Protein AF-A0AAJ3YI53-F1 (afdb_monomer_lite)

Foldseek 3Di:
DVVLLVVLCVLQVPQAQDPPDFFKWFWDFFDDDQATKIWIDGPDPVSVVSVLVVLVSSCVSSVHDDPCSVPDTDIDGDTGDPDDDDPVVVVVCVVVRVVVVVVCCVPDRMDTHGFDFSFDDPDPPDTHGDDGHD

Secondary structure (DSSP, 8-state):
-HHHHHHHHHHHTT----S-PSEEEEEEEEEESSEEEEEEEESSHHHHHHHHHHHHHHHHHHT---TTGGG--EEEEEEE-SS---HHHHHHHHHHHHHHHHHHHHH-SEEEE-S-EEEE-SSTT--EEEEE--

Sequence (134 aa):
MEECDRLFAAKLANLRLMPSLPLQMRIGAIALKRGVSLSLAPLDKAEERKIRSLRDALSRTLNCKRNNHDVYEFHVSVSYLINKPNDEELRLLQILRAGYLEKLMRVAPVMTLGAPEFCTFRDMSRYTPLLRLE

Radius of gyration: 17.3 Å; chains: 1; bounding box: 45×27×44 Å

pLDDT: mean 92.87, std 5.55, range [61.09, 97.44]

Structure (mmCIF, N/CA/C/O backbone):
data_AF-A0AAJ3YI53-F1
#
_entry.id   AF-A0AAJ3YI53-F1
#
loop_
_atom_site.group_PDB
_atom_site.id
_atom_site.type_symbol
_atom_site.label_atom_id
_atom_site.label_alt_id
_atom_site.label_comp_id
_atom_site.label_asym_id
_atom_site.label_entity_id
_atom_site.label_seq_id
_atom_site.pdbx_PDB_ins_code
_atom_site.Cartn_x
_atom_site.Cartn_y
_atom_site.Cartn_z
_atom_site.occupancy
_atom_site.B_iso_or_equiv
_atom_site.auth_seq_id
_atom_site.auth_comp_id
_atom_site.auth_asym_id
_atom_site.auth_atom_id
_atom_site.pdbx_PDB_model_num
ATOM 1 N N . MET A 1 1 ? -21.417 1.254 -6.636 1.00 80.00 1 MET A N 1
ATOM 2 C CA . MET A 1 1 ? -20.091 1.505 -6.028 1.00 80.00 1 MET A CA 1
ATOM 3 C C . MET A 1 1 ? -20.241 2.409 -4.815 1.00 80.00 1 MET A C 1
ATOM 5 O O . MET A 1 1 ? -19.967 1.938 -3.725 1.00 80.00 1 MET A O 1
ATOM 9 N N . GLU A 1 2 ? -20.843 3.594 -4.967 1.00 90.62 2 GLU A N 1
ATOM 10 C CA . GLU A 1 2 ? -21.108 4.526 -3.851 1.00 90.62 2 GLU A CA 1
ATOM 11 C C . GLU A 1 2 ? -21.835 3.908 -2.647 1.00 90.62 2 GLU A C 1
ATOM 13 O O . GLU A 1 2 ? -21.548 4.236 -1.502 1.00 90.62 2 GLU A O 1
ATOM 18 N N . GLU A 1 3 ? -22.783 2.998 -2.877 1.00 93.69 3 GLU A N 1
ATOM 19 C CA . GLU A 1 3 ? -23.495 2.327 -1.787 1.00 93.69 3 GLU A CA 1
ATOM 20 C C . GLU A 1 3 ? -22.594 1.386 -0.972 1.00 93.69 3 GLU A C 1
ATOM 22 O O . GLU A 1 3 ? -22.709 1.334 0.252 1.00 93.69 3 GLU A O 1
ATOM 27 N N . CYS A 1 4 ? -21.638 0.713 -1.621 1.00 93.44 4 CYS A N 1
ATOM 28 C CA . CYS A 1 4 ? -20.618 -0.072 -0.927 1.00 93.44 4 CYS A CA 1
ATOM 29 C C . CYS A 1 4 ? -19.688 0.836 -0.116 1.00 93.44 4 CYS A C 1
ATOM 31 O O . CYS A 1 4 ? -19.379 0.512 1.029 1.00 93.44 4 CYS A O 1
ATOM 33 N N . ASP A 1 5 ? -19.296 1.981 -0.682 1.00 94.44 5 ASP A N 1
ATOM 34 C CA . ASP A 1 5 ? -18.442 2.957 -0.001 1.00 94.44 5 ASP A CA 1
ATOM 35 C C . ASP A 1 5 ? -19.130 3.489 1.262 1.00 94.44 5 ASP A C 1
ATOM 37 O O . ASP A 1 5 ? -18.535 3.478 2.340 1.00 94.44 5 ASP A O 1
ATOM 41 N N . ARG A 1 6 ? -20.416 3.863 1.161 1.00 95.00 6 ARG A N 1
ATOM 42 C CA . ARG A 1 6 ? -21.236 4.286 2.309 1.00 95.00 6 ARG A CA 1
ATOM 43 C C . ARG A 1 6 ? -21.351 3.189 3.363 1.00 95.00 6 ARG A C 1
ATOM 45 O O . ARG A 1 6 ? -21.163 3.463 4.547 1.00 95.00 6 ARG A O 1
ATOM 52 N N . LEU A 1 7 ? -21.629 1.951 2.949 1.00 95.38 7 LEU A N 1
ATOM 53 C CA . LEU A 1 7 ? -21.739 0.815 3.864 1.00 95.38 7 LEU A CA 1
ATOM 54 C C . LEU A 1 7 ? -20.425 0.565 4.618 1.00 95.38 7 LEU A C 1
ATOM 56 O O . LEU A 1 7 ? -20.439 0.346 5.829 1.00 95.38 7 LEU A O 1
ATOM 60 N N . PHE A 1 8 ? -19.286 0.584 3.923 1.00 95.38 8 PHE A N 1
ATOM 61 C CA . PHE A 1 8 ? -17.982 0.345 4.543 1.00 95.38 8 PHE A CA 1
ATOM 62 C C . PHE A 1 8 ? -17.552 1.507 5.436 1.00 95.38 8 PHE A C 1
ATOM 64 O O . PHE A 1 8 ? -17.096 1.255 6.550 1.00 95.38 8 PHE A O 1
ATOM 71 N N . ALA A 1 9 ? -17.783 2.756 5.022 1.00 95.31 9 ALA A N 1
ATOM 72 C CA . ALA A 1 9 ? -17.557 3.921 5.873 1.00 95.31 9 ALA A CA 1
ATOM 73 C C . ALA A 1 9 ? -18.373 3.833 7.173 1.00 95.31 9 ALA A C 1
ATOM 75 O O . ALA A 1 9 ? -17.820 4.008 8.256 1.00 95.31 9 ALA A O 1
ATOM 76 N N . ALA A 1 10 ? -19.660 3.474 7.088 1.00 94.94 10 ALA A N 1
ATOM 77 C CA . ALA A 1 10 ? -20.520 3.314 8.261 1.00 94.94 10 ALA A CA 1
ATOM 78 C C . ALA A 1 10 ? -20.025 2.208 9.211 1.00 94.94 10 ALA A C 1
ATOM 80 O O . ALA A 1 10 ? -20.005 2.401 10.426 1.00 94.94 10 ALA A O 1
ATOM 81 N N . LYS A 1 11 ? -19.568 1.067 8.674 1.00 94.88 11 LYS A N 1
ATOM 82 C CA . LYS A 1 11 ? -18.973 -0.016 9.479 1.00 94.88 11 LYS A CA 1
ATOM 83 C C . LYS A 1 11 ? -17.679 0.412 10.176 1.00 94.88 11 LYS A C 1
ATOM 85 O O . LYS A 1 11 ? -17.418 -0.021 11.295 1.00 94.88 11 LYS A O 1
ATOM 90 N N . LEU A 1 12 ? -16.867 1.237 9.516 1.00 95.06 12 LEU A N 1
ATOM 91 C CA . LEU A 1 12 ? -15.572 1.689 10.026 1.00 95.06 12 LEU A CA 1
ATOM 92 C C . LEU A 1 12 ? -15.670 2.902 10.962 1.00 95.06 12 LEU A C 1
ATOM 94 O O . LEU A 1 12 ? -14.742 3.121 11.730 1.00 95.06 12 LEU A O 1
ATOM 98 N N . ALA A 1 13 ? -16.774 3.655 10.958 1.00 92.12 13 ALA A N 1
ATOM 99 C CA . ALA A 1 13 ? -16.929 4.887 11.744 1.00 92.12 13 ALA A CA 1
ATOM 100 C C . ALA A 1 13 ? -16.688 4.705 13.257 1.00 92.12 13 ALA A C 1
ATOM 102 O O . ALA A 1 13 ? -16.213 5.619 13.929 1.00 92.12 13 ALA A O 1
ATOM 103 N N . ASN A 1 14 ? -16.990 3.514 13.782 1.00 86.12 14 ASN A N 1
ATOM 104 C CA . ASN A 1 14 ? -16.798 3.161 15.192 1.00 86.12 14 ASN A CA 1
ATOM 105 C C . ASN A 1 14 ? -15.588 2.247 15.430 1.00 86.12 14 ASN A C 1
ATOM 107 O O . ASN A 1 14 ? -15.372 1.801 16.558 1.00 86.12 14 ASN A O 1
ATOM 111 N N . LEU A 1 15 ? -14.811 1.934 14.388 1.00 87.88 15 LEU A N 1
ATOM 112 C CA . LEU A 1 15 ? -13.594 1.155 14.544 1.00 87.88 15 LEU A CA 1
ATOM 113 C C . LEU A 1 15 ? -12.564 2.015 15.275 1.00 87.88 15 LEU A C 1
ATOM 115 O O . LEU A 1 15 ? -12.020 2.958 14.713 1.00 87.88 15 LEU A O 1
ATOM 119 N N . ARG A 1 16 ? -12.301 1.664 16.532 1.00 80.31 16 ARG A N 1
ATOM 120 C CA . ARG A 1 16 ? -11.189 2.210 17.306 1.00 80.31 16 ARG A CA 1
ATOM 121 C C . ARG A 1 16 ? -10.009 1.278 17.149 1.00 80.31 16 ARG A C 1
ATOM 123 O O . ARG A 1 16 ? -10.067 0.119 17.568 1.00 80.31 16 ARG A O 1
ATOM 130 N N . LEU A 1 17 ? -8.957 1.769 16.516 1.00 77.19 17 LEU A N 1
ATOM 131 C CA . LEU A 1 17 ? -7.690 1.062 16.489 1.00 77.19 17 LEU A CA 1
ATOM 132 C C . LEU A 1 17 ? -6.914 1.473 17.739 1.00 77.19 17 LEU A C 1
ATOM 134 O O . LEU A 1 17 ? -6.978 2.609 18.186 1.00 77.19 17 LEU A O 1
ATOM 138 N N . MET A 1 18 ? -6.205 0.543 18.374 1.00 61.41 18 MET A N 1
ATOM 139 C CA . MET A 1 18 ? -5.325 0.951 19.469 1.00 61.41 18 MET A CA 1
ATOM 140 C C . MET A 1 18 ? -4.179 1.802 18.898 1.00 61.41 18 MET A C 1
ATOM 142 O O . MET A 1 18 ? -3.609 1.405 17.872 1.00 61.41 18 MET A O 1
ATOM 146 N N . PRO A 1 19 ? -3.794 2.918 19.548 1.00 61.09 19 PRO A N 1
ATOM 147 C CA . PRO A 1 19 ? -2.764 3.808 19.038 1.00 61.09 19 PRO A CA 1
ATOM 148 C C . PRO A 1 19 ? -1.415 3.095 19.111 1.00 61.09 19 PRO A C 1
ATOM 150 O O . PRO A 1 19 ? -0.753 3.040 20.142 1.00 61.09 19 PRO A O 1
ATOM 153 N N . SER A 1 20 ? -1.024 2.491 17.997 1.00 72.06 20 SER A N 1
ATOM 154 C CA . SER A 1 20 ? 0.308 1.913 17.804 1.00 72.06 20 SER A CA 1
ATOM 155 C C . SER A 1 20 ? 0.992 2.480 16.562 1.00 72.06 20 SER A C 1
ATOM 157 O O . SER A 1 20 ? 1.952 1.904 16.051 1.00 72.06 20 SER A O 1
ATOM 159 N N . LEU A 1 21 ? 0.489 3.632 16.114 1.00 84.75 21 LEU A N 1
ATOM 160 C CA . LEU A 1 21 ? 1.015 4.427 15.021 1.00 84.75 21 LEU A CA 1
ATOM 161 C C . LEU A 1 21 ? 2.226 5.262 15.476 1.00 84.75 21 LEU A C 1
ATOM 163 O O . LEU A 1 21 ? 2.312 5.617 16.653 1.00 84.75 21 LEU A O 1
ATOM 167 N N . PRO A 1 22 ? 3.130 5.621 14.549 1.00 92.56 22 PRO A N 1
ATOM 168 C CA . PRO A 1 22 ? 3.121 5.239 13.135 1.00 92.56 22 PRO A CA 1
ATOM 169 C C . PRO A 1 22 ? 3.505 3.767 12.917 1.00 92.56 22 PRO A C 1
ATOM 171 O O . PRO A 1 22 ? 4.116 3.145 13.784 1.00 92.56 22 PRO A O 1
ATOM 174 N N . LEU A 1 23 ? 3.163 3.226 11.746 1.00 93.50 23 LEU A N 1
ATOM 175 C CA . LEU A 1 23 ? 3.642 1.915 11.306 1.00 93.50 23 LEU A CA 1
ATOM 176 C C . LEU A 1 23 ? 5.023 2.065 10.665 1.00 93.50 23 LEU A C 1
ATOM 178 O O . LEU A 1 23 ? 5.254 2.987 9.880 1.00 93.50 23 LEU A O 1
ATOM 182 N N . GLN A 1 24 ? 5.925 1.139 10.960 1.00 96.44 24 GLN A N 1
ATOM 183 C CA . GLN A 1 24 ? 7.274 1.111 10.404 1.00 96.44 24 GLN A CA 1
ATOM 184 C C . GLN A 1 24 ? 7.436 -0.098 9.484 1.00 96.44 24 GLN A C 1
ATOM 186 O O . GLN A 1 24 ? 7.332 -1.255 9.900 1.00 96.44 24 GLN A O 1
ATOM 191 N N . MET A 1 25 ? 7.719 0.177 8.213 1.00 97.25 25 MET A N 1
ATOM 192 C CA . MET A 1 25 ? 7.870 -0.835 7.170 1.00 97.25 25 MET A CA 1
ATOM 193 C C . MET A 1 25 ? 9.285 -0.790 6.609 1.00 97.25 25 MET A C 1
ATOM 195 O O . MET A 1 25 ? 9.751 0.258 6.175 1.00 97.25 25 MET A O 1
ATOM 199 N N . ARG A 1 26 ? 9.973 -1.926 6.546 1.00 97.25 26 ARG A N 1
ATOM 200 C CA . ARG A 1 26 ? 11.240 -2.041 5.828 1.00 97.25 26 ARG A CA 1
ATOM 201 C C . ARG A 1 26 ? 10.985 -2.204 4.332 1.00 97.25 26 ARG A C 1
ATOM 203 O O . ARG A 1 26 ? 10.152 -3.017 3.921 1.00 97.25 26 ARG A O 1
ATOM 210 N N . ILE A 1 27 ? 11.750 -1.480 3.522 1.00 95.44 27 ILE A N 1
ATOM 211 C CA . ILE A 1 27 ? 11.779 -1.677 2.073 1.00 95.44 27 ILE A CA 1
ATOM 212 C C . ILE A 1 27 ? 12.538 -2.973 1.756 1.00 95.44 27 ILE A C 1
ATOM 214 O O . ILE A 1 27 ? 13.613 -3.248 2.297 1.00 95.44 27 ILE A O 1
ATOM 218 N N . GLY A 1 28 ? 11.927 -3.810 0.919 1.00 93.25 28 GLY A N 1
ATOM 219 C CA . GLY A 1 28 ? 12.487 -5.064 0.425 1.00 93.25 28 GLY A CA 1
ATOM 220 C C . GLY A 1 28 ? 13.005 -4.932 -1.007 1.00 93.25 28 GLY A C 1
ATOM 221 O O . GLY A 1 28 ? 13.756 -4.022 -1.323 1.00 93.25 28 GLY A O 1
ATOM 222 N N . ALA A 1 29 ? 12.611 -5.852 -1.881 1.00 93.62 29 ALA A N 1
ATOM 223 C CA . ALA A 1 29 ? 12.981 -5.849 -3.290 1.00 93.62 29 ALA A CA 1
ATOM 224 C C . ALA A 1 29 ? 12.096 -4.922 -4.140 1.00 93.62 29 ALA A C 1
ATOM 226 O O . ALA A 1 29 ? 10.931 -4.672 -3.828 1.00 93.62 29 ALA A O 1
ATOM 227 N N . ILE A 1 30 ? 12.630 -4.505 -5.287 1.00 95.06 30 ILE A N 1
ATOM 228 C CA . ILE A 1 30 ? 11.824 -4.003 -6.402 1.00 95.06 30 ILE A CA 1
ATOM 229 C C . ILE A 1 30 ? 11.374 -5.217 -7.231 1.00 95.06 30 ILE A C 1
ATOM 231 O O . ILE A 1 30 ? 12.207 -5.953 -7.759 1.00 95.06 30 ILE A O 1
ATOM 235 N N . ALA A 1 31 ? 10.071 -5.458 -7.345 1.00 92.69 31 ALA A N 1
ATOM 236 C CA . ALA A 1 31 ? 9.504 -6.575 -8.093 1.00 92.69 31 ALA A CA 1
ATOM 237 C C . ALA A 1 31 ? 9.050 -6.143 -9.495 1.00 92.69 31 ALA A C 1
ATOM 239 O O . ALA A 1 31 ? 8.488 -5.065 -9.672 1.00 92.69 31 ALA A O 1
ATOM 240 N N . LEU A 1 32 ? 9.269 -7.022 -10.479 1.00 90.25 32 LEU A N 1
ATOM 241 C CA . LEU A 1 32 ? 8.876 -6.853 -11.883 1.00 90.25 32 LEU A CA 1
ATOM 242 C C . LEU A 1 32 ? 7.886 -7.965 -12.270 1.00 90.25 32 LEU A C 1
ATOM 244 O O . LEU A 1 32 ? 8.241 -8.886 -12.998 1.00 90.25 32 LEU A O 1
ATOM 248 N N . LYS A 1 33 ? 6.676 -7.954 -11.690 1.00 83.94 33 LYS A N 1
ATOM 249 C CA . LYS A 1 33 ? 5.648 -8.991 -11.944 1.00 83.94 33 LYS A CA 1
ATOM 250 C C . LYS A 1 33 ? 4.631 -8.523 -12.994 1.00 83.94 33 LYS A C 1
ATOM 252 O O . LYS A 1 33 ? 4.660 -8.970 -14.131 1.00 83.94 33 LYS A O 1
ATOM 257 N N . ARG A 1 34 ? 3.727 -7.614 -12.613 1.00 85.25 34 ARG A N 1
ATOM 258 C CA . ARG A 1 34 ? 2.694 -7.013 -13.492 1.00 85.25 34 ARG A CA 1
ATOM 259 C C . ARG A 1 34 ? 2.969 -5.533 -13.796 1.00 85.25 34 ARG A C 1
ATOM 261 O O . ARG A 1 34 ? 2.076 -4.782 -14.169 1.00 85.25 34 ARG A O 1
ATOM 268 N N . GLY A 1 35 ? 4.192 -5.099 -13.535 1.00 92.06 35 GLY A N 1
ATOM 269 C CA . GLY A 1 35 ? 4.511 -3.715 -13.229 1.00 92.06 35 GLY A CA 1
ATOM 270 C C . GLY A 1 35 ? 5.751 -3.641 -12.355 1.00 92.06 35 GLY A C 1
ATOM 271 O O . GLY A 1 35 ? 6.325 -4.680 -12.010 1.00 92.06 35 GLY A O 1
ATOM 272 N N . VAL A 1 36 ? 6.119 -2.423 -11.975 1.00 93.38 36 VAL A N 1
ATOM 273 C CA . VAL A 1 36 ? 7.150 -2.162 -10.972 1.00 93.38 36 VAL A CA 1
ATOM 274 C C . VAL A 1 36 ? 6.464 -1.963 -9.626 1.00 93.38 36 VAL A C 1
ATOM 276 O O . VAL A 1 36 ? 5.567 -1.128 -9.495 1.00 93.38 36 VAL A O 1
ATOM 279 N N . SER A 1 37 ? 6.890 -2.706 -8.611 1.00 95.62 37 SER A N 1
ATOM 280 C CA . SER A 1 37 ? 6.451 -2.483 -7.234 1.00 95.62 37 SER A CA 1
ATOM 281 C C . SER A 1 37 ? 7.604 -2.585 -6.247 1.00 95.62 37 SER A C 1
ATOM 283 O O . SER A 1 37 ? 8.591 -3.274 -6.492 1.00 95.62 37 SER A O 1
ATOM 285 N N . LEU A 1 38 ? 7.480 -1.892 -5.120 1.00 95.44 38 LEU A N 1
ATOM 286 C CA . LEU A 1 38 ? 8.393 -2.005 -3.988 1.00 95.44 38 LEU A CA 1
ATOM 287 C C . LEU A 1 38 ? 7.769 -2.959 -2.980 1.00 95.44 38 LEU A C 1
ATOM 289 O O . LEU A 1 38 ? 6.697 -2.657 -2.464 1.00 95.44 38 LEU A O 1
ATOM 293 N N . SER A 1 39 ? 8.398 -4.095 -2.691 1.00 95.81 39 SER A N 1
ATOM 294 C CA . SER A 1 39 ? 7.924 -4.964 -1.612 1.00 95.81 39 SER A CA 1
ATOM 295 C C . SER A 1 39 ? 8.201 -4.307 -0.266 1.00 95.81 39 SER A C 1
ATOM 297 O O . SER A 1 39 ? 9.283 -3.747 -0.069 1.00 95.81 39 SER A O 1
ATOM 299 N N . LEU A 1 40 ? 7.266 -4.436 0.664 1.00 96.62 40 LEU A N 1
ATOM 300 C CA . LEU A 1 40 ? 7.414 -3.975 2.034 1.00 96.62 40 LEU A CA 1
ATOM 301 C C . LEU A 1 40 ? 7.265 -5.153 2.996 1.00 96.62 40 LEU A C 1
ATOM 303 O O . LEU A 1 40 ? 6.498 -6.084 2.751 1.00 96.62 40 LEU A O 1
ATOM 307 N N . ALA A 1 41 ? 7.967 -5.082 4.117 1.00 96.94 41 ALA A N 1
ATOM 308 C CA . ALA A 1 41 ? 7.772 -5.974 5.252 1.00 96.94 41 ALA A CA 1
ATOM 309 C C . ALA A 1 41 ? 7.679 -5.139 6.533 1.00 96.94 41 ALA A C 1
ATOM 311 O O . ALA A 1 41 ? 8.262 -4.056 6.572 1.00 96.94 41 ALA A O 1
ATOM 312 N N . PRO A 1 42 ? 6.995 -5.612 7.585 1.00 96.81 42 PRO A N 1
ATOM 313 C CA . PRO A 1 42 ? 7.112 -4.992 8.899 1.00 96.81 42 PRO A CA 1
ATOM 314 C C . PRO A 1 42 ? 8.585 -4.859 9.305 1.00 96.81 42 PRO A C 1
ATOM 316 O O . PRO A 1 42 ? 9.382 -5.756 9.012 1.00 96.81 42 PRO A O 1
ATOM 319 N N . LEU A 1 43 ? 8.957 -3.746 9.944 1.00 97.44 43 LEU A N 1
ATOM 320 C CA . LEU A 1 43 ? 10.344 -3.507 10.356 1.00 97.44 43 LEU A CA 1
ATOM 321 C C . LEU A 1 43 ? 10.858 -4.608 11.296 1.00 97.44 43 LEU A C 1
ATOM 323 O O . LEU A 1 43 ? 11.980 -5.086 11.139 1.00 97.44 43 LEU A O 1
ATOM 327 N N . ASP A 1 44 ? 10.019 -5.021 12.243 1.00 96.75 44 ASP A N 1
ATOM 328 C CA . ASP A 1 44 ? 10.317 -6.047 13.234 1.00 96.75 44 ASP A CA 1
ATOM 329 C C . ASP A 1 44 ? 9.054 -6.841 13.636 1.00 96.75 44 ASP A C 1
ATOM 331 O O . ASP A 1 44 ? 7.965 -6.669 13.081 1.00 96.75 44 ASP A O 1
ATOM 335 N N . LYS A 1 45 ? 9.194 -7.738 14.622 1.00 96.75 45 LYS A N 1
ATOM 336 C CA . LYS A 1 45 ? 8.079 -8.548 15.144 1.00 96.75 45 LYS A CA 1
ATOM 337 C C . LYS A 1 45 ? 7.008 -7.721 15.867 1.00 96.75 45 LYS A C 1
ATOM 339 O O . LYS A 1 45 ? 5.879 -8.188 15.987 1.00 96.75 45 LYS A O 1
ATOM 344 N N . ALA A 1 46 ? 7.345 -6.561 16.429 1.00 95.19 46 ALA A N 1
ATOM 345 C CA . ALA A 1 46 ? 6.361 -5.707 17.083 1.00 95.19 46 ALA A CA 1
ATOM 346 C C . ALA A 1 46 ? 5.482 -5.026 16.029 1.00 95.19 46 ALA A C 1
ATOM 348 O O . ALA A 1 46 ? 4.259 -5.095 16.133 1.00 95.19 46 ALA A O 1
ATOM 349 N N . GLU A 1 47 ? 6.090 -4.475 14.979 1.00 95.88 47 GLU A N 1
ATOM 350 C CA . GLU A 1 47 ? 5.381 -3.919 13.823 1.00 95.88 47 GLU A CA 1
ATOM 351 C C . GLU A 1 47 ? 4.538 -4.971 13.104 1.00 95.88 47 GLU A C 1
ATOM 353 O O . GLU A 1 47 ? 3.392 -4.711 12.742 1.00 95.88 47 GLU A O 1
ATOM 358 N N . GLU A 1 48 ? 5.051 -6.195 12.971 1.00 95.69 48 GLU A N 1
ATOM 359 C CA . GLU A 1 48 ? 4.299 -7.307 12.389 1.00 95.69 48 GLU A CA 1
ATOM 360 C C . GLU A 1 48 ? 2.999 -7.570 13.156 1.00 95.69 48 GLU A C 1
ATOM 362 O O . GLU A 1 48 ? 1.929 -7.625 12.545 1.00 95.69 48 GLU A O 1
ATOM 367 N N . ARG A 1 49 ? 3.060 -7.627 14.493 1.00 93.75 49 ARG A N 1
ATOM 368 C CA . ARG A 1 49 ? 1.871 -7.804 15.336 1.00 93.75 49 ARG A CA 1
ATOM 369 C C . ARG A 1 49 ? 0.898 -6.636 15.227 1.00 93.75 49 ARG A C 1
ATOM 371 O O . ARG A 1 49 ? -0.309 -6.879 15.175 1.00 93.75 49 ARG A O 1
ATOM 378 N N . LYS A 1 50 ? 1.390 -5.392 15.171 1.00 93.19 50 LYS A N 1
ATOM 379 C CA . LYS A 1 50 ? 0.550 -4.193 14.992 1.00 93.19 50 LYS A CA 1
ATOM 380 C C . LYS A 1 50 ? -0.220 -4.264 13.673 1.00 93.19 50 LYS A C 1
ATOM 382 O O . LYS A 1 50 ? -1.445 -4.156 13.658 1.00 93.19 50 LYS A O 1
ATOM 387 N N . ILE A 1 51 ? 0.487 -4.527 12.575 1.00 93.94 51 ILE A N 1
ATOM 388 C CA . ILE A 1 51 ? -0.082 -4.597 11.224 1.00 93.94 51 ILE A CA 1
ATOM 389 C C . ILE A 1 51 ? -1.038 -5.787 11.084 1.00 93.94 51 ILE A C 1
ATOM 391 O O . ILE A 1 51 ? -2.104 -5.649 10.479 1.00 93.94 51 ILE A O 1
ATOM 395 N N . ARG A 1 52 ? -0.699 -6.951 11.654 1.00 93.94 52 ARG A N 1
ATOM 396 C CA . ARG A 1 52 ? -1.591 -8.119 11.665 1.00 93.94 52 ARG A CA 1
ATOM 397 C C . ARG A 1 52 ? -2.875 -7.822 12.433 1.00 93.94 52 ARG A C 1
ATOM 399 O O . ARG A 1 52 ? -3.954 -8.004 11.882 1.00 93.94 52 ARG A O 1
ATOM 406 N N . SER A 1 53 ? -2.763 -7.270 13.642 1.00 92.69 53 SER A N 1
ATOM 407 C CA . SER A 1 53 ? -3.916 -6.906 14.479 1.00 92.69 53 SER A CA 1
ATOM 408 C C . SER A 1 53 ? -4.840 -5.908 13.779 1.00 92.69 53 SER A C 1
ATOM 410 O O . SER A 1 53 ? -6.059 -6.085 13.783 1.00 92.69 53 SER A O 1
ATOM 412 N N . LEU A 1 54 ? -4.260 -4.902 13.115 1.00 92.62 54 LEU A N 1
ATOM 413 C CA . LEU A 1 54 ? -4.986 -3.952 12.274 1.00 92.62 54 LEU A CA 1
ATOM 414 C C . LEU A 1 54 ? -5.774 -4.670 11.169 1.00 92.62 54 LEU A C 1
ATOM 416 O O . LEU A 1 54 ? -6.976 -4.457 11.014 1.00 92.62 54 LEU A O 1
ATOM 420 N N . ARG A 1 55 ? -5.117 -5.549 10.408 1.00 93.94 55 ARG A N 1
ATOM 421 C CA . ARG A 1 55 ? -5.758 -6.293 9.315 1.00 93.94 55 ARG A CA 1
ATOM 422 C C . ARG A 1 55 ? -6.850 -7.232 9.813 1.00 93.94 55 ARG A C 1
ATOM 424 O O . ARG A 1 55 ? -7.891 -7.333 9.169 1.00 93.94 55 ARG A O 1
ATOM 431 N N . ASP A 1 56 ? -6.641 -7.894 10.945 1.00 94.25 56 ASP A N 1
ATOM 432 C CA . ASP A 1 56 ? -7.628 -8.780 11.565 1.00 94.25 56 ASP A CA 1
ATOM 433 C C . ASP A 1 56 ? -8.851 -8.006 12.061 1.00 94.25 56 ASP A C 1
ATOM 435 O O . ASP A 1 56 ? -9.979 -8.489 11.956 1.00 94.25 56 ASP A O 1
ATOM 439 N N . ALA A 1 57 ? -8.653 -6.802 12.604 1.00 93.12 57 ALA A N 1
ATOM 440 C CA . ALA A 1 57 ? -9.746 -5.912 12.980 1.00 93.12 57 ALA A CA 1
ATOM 441 C C . ALA A 1 57 ? -10.542 -5.468 11.744 1.00 93.12 57 ALA A C 1
ATOM 443 O O . ALA A 1 57 ? -11.752 -5.676 11.698 1.00 93.12 57 ALA A O 1
ATOM 444 N N . LEU A 1 58 ? -9.864 -4.972 10.701 1.00 93.62 58 LEU A N 1
ATOM 445 C CA . LEU A 1 58 ? -10.502 -4.577 9.440 1.00 93.62 58 LEU A CA 1
ATOM 446 C C . LEU A 1 58 ? -11.283 -5.729 8.804 1.00 93.62 58 LEU A C 1
ATOM 448 O O . LEU A 1 58 ? -12.417 -5.543 8.370 1.00 93.62 58 LEU A O 1
ATOM 452 N N . SER A 1 59 ? -10.697 -6.928 8.780 1.00 95.00 59 SER A N 1
ATOM 453 C CA . SER A 1 59 ? -11.328 -8.113 8.204 1.00 95.00 59 SER A CA 1
ATOM 454 C C . SER A 1 59 ? -12.619 -8.489 8.931 1.00 95.00 59 SER A C 1
ATOM 456 O O . SER A 1 59 ? -13.638 -8.728 8.279 1.00 95.00 59 SER A O 1
ATOM 458 N N . ARG A 1 60 ? -12.603 -8.471 10.272 1.00 95.06 60 ARG A N 1
ATOM 459 C CA . ARG A 1 60 ? -13.788 -8.719 11.105 1.00 95.06 60 ARG A CA 1
ATOM 460 C C . ARG A 1 60 ? -14.850 -7.638 10.913 1.00 95.06 60 ARG A C 1
ATOM 462 O O . ARG A 1 60 ? -16.004 -7.970 10.665 1.00 95.06 60 ARG A O 1
ATOM 469 N N . THR A 1 61 ? -14.467 -6.362 10.959 1.00 95.00 61 THR A N 1
ATOM 470 C CA . THR A 1 61 ? -15.398 -5.229 10.829 1.00 95.00 61 THR A CA 1
ATOM 471 C C . THR A 1 61 ? -16.068 -5.187 9.459 1.00 95.00 61 THR A C 1
ATOM 473 O O . THR A 1 61 ? -17.278 -4.989 9.355 1.00 95.00 61 THR A O 1
ATOM 476 N N . LEU A 1 62 ? -15.303 -5.402 8.389 1.00 94.31 62 LEU A N 1
ATOM 477 C CA . LEU A 1 62 ? -15.824 -5.364 7.023 1.00 94.31 62 LEU A CA 1
ATOM 478 C C . LEU A 1 62 ? -16.494 -6.679 6.604 1.00 94.31 62 LEU A C 1
ATOM 480 O O . LEU A 1 62 ? -17.205 -6.694 5.599 1.00 94.31 62 LEU A O 1
ATOM 484 N N . ASN A 1 63 ? -16.326 -7.748 7.390 1.00 94.38 63 ASN A N 1
ATOM 485 C CA . ASN A 1 63 ? -16.697 -9.120 7.045 1.00 94.38 63 ASN A CA 1
ATOM 486 C C . ASN A 1 63 ? -16.085 -9.557 5.701 1.00 94.38 63 ASN A C 1
ATOM 488 O O . ASN A 1 63 ? -16.766 -10.064 4.811 1.00 94.38 63 ASN A O 1
ATOM 492 N N . CYS A 1 64 ? -14.788 -9.285 5.535 1.00 92.56 64 CYS A N 1
ATOM 493 C CA . CYS A 1 64 ? -14.048 -9.543 4.304 1.00 92.56 64 CYS A CA 1
ATOM 494 C C . CYS A 1 64 ? -12.663 -10.105 4.639 1.00 92.56 64 CYS A C 1
ATOM 496 O O . CYS A 1 64 ? -11.847 -9.431 5.270 1.00 92.56 64 CYS A O 1
ATOM 498 N N . LYS A 1 65 ? -12.379 -11.342 4.218 1.00 94.31 65 LYS A N 1
ATOM 499 C CA . LYS A 1 65 ? -11.072 -11.994 4.391 1.00 94.31 65 LYS A CA 1
ATOM 500 C C . LYS A 1 65 ? -10.644 -12.635 3.074 1.00 94.31 65 LYS A C 1
ATOM 502 O O . LYS A 1 65 ? -11.401 -13.394 2.479 1.00 94.31 65 LYS A O 1
ATOM 507 N N . ARG A 1 66 ? -9.429 -12.335 2.608 1.00 92.75 66 ARG A N 1
ATOM 508 C CA . ARG A 1 66 ? -8.843 -12.997 1.427 1.00 92.75 66 ARG A CA 1
ATOM 509 C C . ARG A 1 66 ? -8.167 -14.306 1.833 1.00 92.75 66 ARG A C 1
ATOM 511 O O . ARG A 1 66 ? -7.642 -14.407 2.937 1.00 92.75 66 ARG A O 1
ATOM 518 N N . ASN A 1 67 ? -8.075 -15.263 0.909 1.00 95.69 67 ASN A N 1
ATOM 519 C CA . ASN A 1 67 ? -7.411 -16.554 1.154 1.00 95.69 67 ASN A CA 1
ATOM 520 C C . ASN A 1 67 ? -5.946 -16.408 1.596 1.00 95.69 67 ASN A C 1
ATOM 522 O O . ASN A 1 67 ? -5.443 -17.223 2.355 1.00 95.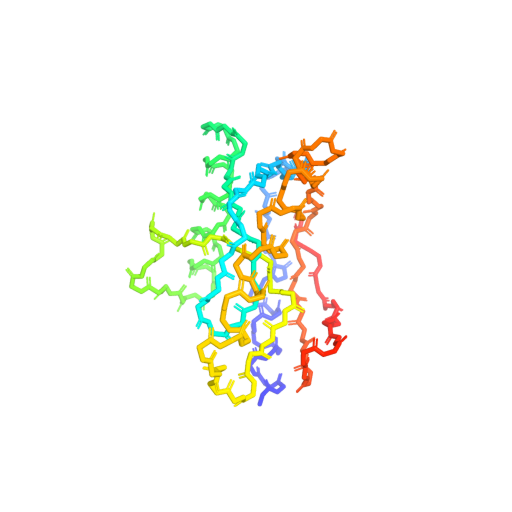69 67 ASN A O 1
ATOM 526 N N . ASN A 1 68 ? -5.263 -15.352 1.147 1.00 95.44 68 ASN A N 1
ATOM 527 C CA . ASN A 1 68 ? -3.877 -15.063 1.506 1.00 95.44 68 ASN A CA 1
ATOM 528 C C . ASN A 1 68 ? -3.742 -14.067 2.670 1.00 95.44 68 ASN A C 1
ATOM 530 O O . ASN A 1 68 ? -2.703 -13.427 2.793 1.00 95.44 68 ASN A O 1
ATOM 534 N N . HIS A 1 69 ? -4.780 -13.878 3.493 1.00 95.88 69 HIS A N 1
ATOM 535 C CA . HIS A 1 69 ? -4.796 -12.859 4.550 1.00 95.88 69 HIS A CA 1
ATOM 536 C C . HIS A 1 69 ? -3.583 -12.930 5.482 1.00 95.88 69 HIS A C 1
ATOM 538 O O . HIS A 1 69 ? -2.985 -11.890 5.762 1.00 95.88 69 HIS A O 1
ATOM 544 N N . ASP A 1 70 ? -3.217 -14.145 5.901 1.00 93.94 70 ASP A N 1
ATOM 545 C CA . ASP A 1 70 ? -2.161 -14.412 6.884 1.00 93.94 70 ASP A CA 1
ATOM 546 C C . ASP A 1 70 ? -0.741 -14.334 6.302 1.00 93.94 70 ASP A C 1
ATOM 548 O O . ASP A 1 70 ? 0.221 -14.178 7.056 1.00 93.94 70 ASP A O 1
ATOM 552 N N . VAL A 1 71 ? -0.630 -14.411 4.970 1.00 94.50 71 VAL A N 1
ATOM 553 C CA . VAL A 1 71 ? 0.623 -14.461 4.192 1.00 94.50 71 VAL A CA 1
ATOM 554 C C . VAL A 1 71 ? 0.689 -13.347 3.140 1.00 94.50 71 VAL A C 1
ATOM 556 O O . VAL A 1 71 ? 1.317 -13.486 2.093 1.00 94.50 71 VAL A O 1
ATOM 559 N N . TYR A 1 72 ? -0.021 -12.245 3.374 1.00 94.94 72 TYR A N 1
ATOM 560 C CA . TYR A 1 72 ? -0.142 -11.169 2.398 1.00 94.94 72 TYR A CA 1
ATOM 561 C C . TYR A 1 72 ? 1.192 -10.449 2.163 1.00 94.94 72 TYR A C 1
ATOM 563 O O . TYR A 1 72 ? 1.815 -9.951 3.098 1.00 94.94 72 TYR A O 1
ATOM 571 N N . GLU A 1 73 ? 1.582 -10.329 0.894 1.00 93.94 73 GLU A N 1
ATOM 572 C CA . GLU A 1 73 ? 2.766 -9.582 0.464 1.00 93.94 73 GLU A CA 1
ATOM 573 C C . GLU A 1 73 ? 2.436 -8.083 0.330 1.00 93.94 73 GLU A C 1
ATOM 575 O O . GLU A 1 73 ? 1.739 -7.656 -0.600 1.00 93.94 73 GLU A O 1
ATOM 580 N N . PHE A 1 74 ? 2.943 -7.261 1.252 1.00 96.31 74 PHE A N 1
ATOM 581 C CA . PHE A 1 74 ? 2.789 -5.808 1.169 1.00 96.31 74 PHE A CA 1
ATOM 582 C C . PHE A 1 74 ? 3.664 -5.225 0.066 1.00 96.31 74 PHE A C 1
ATOM 584 O O . PHE A 1 74 ? 4.797 -5.656 -0.154 1.00 96.31 74 PHE A O 1
ATOM 591 N N . HIS A 1 75 ? 3.141 -4.214 -0.619 1.00 96.19 75 HIS A N 1
ATOM 592 C CA . HIS A 1 75 ? 3.883 -3.506 -1.647 1.00 96.19 75 HIS A CA 1
ATOM 593 C C . HIS A 1 75 ? 3.346 -2.093 -1.870 1.00 96.19 75 HIS A C 1
ATOM 595 O O . HIS A 1 75 ? 2.188 -1.806 -1.572 1.00 96.19 75 HIS A O 1
ATOM 601 N N . VAL A 1 76 ? 4.188 -1.245 -2.457 1.00 95.31 76 VAL A N 1
ATOM 602 C CA . VAL A 1 76 ? 3.790 0.007 -3.109 1.00 95.31 76 VAL A CA 1
ATOM 603 C C . VAL A 1 76 ? 3.871 -0.213 -4.613 1.00 95.31 76 VAL A C 1
ATOM 605 O O . VAL A 1 76 ? 4.934 -0.561 -5.132 1.00 95.31 76 VAL A O 1
ATOM 608 N N . SER A 1 77 ? 2.758 -0.037 -5.319 1.00 95.44 77 SER A N 1
ATOM 609 C CA . SER A 1 77 ? 2.753 -0.037 -6.785 1.00 95.44 77 SER A CA 1
ATOM 610 C C . SER A 1 77 ? 3.387 1.252 -7.302 1.00 95.44 77 SER A C 1
ATOM 612 O O . SER A 1 77 ? 2.986 2.337 -6.893 1.00 95.44 77 SER A O 1
ATOM 614 N N . VAL A 1 78 ? 4.361 1.131 -8.205 1.00 94.25 78 VAL A N 1
ATOM 615 C CA . VAL A 1 7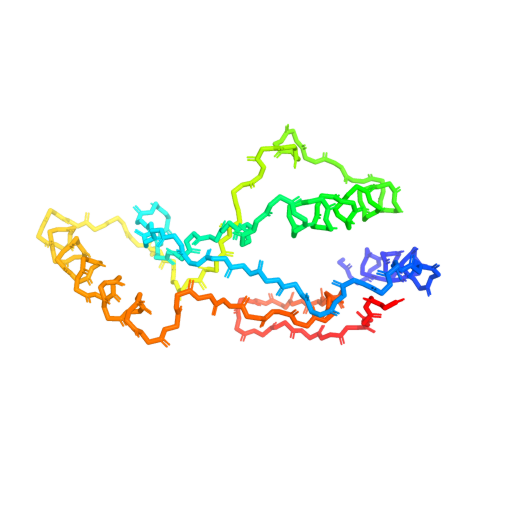8 ? 5.035 2.272 -8.848 1.00 94.25 78 VAL A CA 1
ATOM 616 C C . VAL A 1 78 ? 4.526 2.450 -10.274 1.00 94.25 78 VAL A C 1
ATOM 618 O O . VAL A 1 78 ? 4.236 3.562 -10.700 1.00 94.25 78 VAL A O 1
ATOM 621 N N . SER A 1 79 ? 4.393 1.354 -11.018 1.00 93.69 79 SER A N 1
ATOM 622 C CA . SER A 1 79 ? 3.860 1.373 -12.379 1.00 93.69 79 SER A CA 1
ATOM 623 C C . SER A 1 79 ? 3.254 0.026 -12.754 1.00 93.69 79 SER A C 1
ATOM 625 O O . SER A 1 79 ? 3.531 -0.992 -12.116 1.00 93.69 79 SER A O 1
ATOM 627 N N . TYR A 1 80 ? 2.452 0.019 -13.815 1.00 93.94 80 TYR A N 1
ATOM 628 C CA . TYR A 1 80 ? 1.860 -1.182 -14.397 1.00 93.94 80 TYR A CA 1
ATOM 629 C C . TYR A 1 80 ? 2.377 -1.372 -15.817 1.00 93.94 80 TYR A C 1
ATOM 631 O O . TYR A 1 80 ? 2.545 -0.405 -16.560 1.00 93.94 80 TYR A O 1
ATOM 639 N N . LEU A 1 81 ? 2.633 -2.623 -16.192 1.00 92.50 81 LEU A N 1
ATOM 640 C CA . LEU A 1 81 ? 2.978 -2.963 -17.567 1.00 92.50 81 LEU A CA 1
ATOM 641 C C . LEU A 1 81 ? 1.692 -3.016 -18.393 1.00 92.50 81 LEU A C 1
ATOM 643 O O . LEU A 1 81 ? 0.798 -3.801 -18.084 1.00 92.50 81 LEU A O 1
ATOM 647 N N . ILE A 1 82 ? 1.613 -2.187 -19.435 1.00 92.19 82 ILE A N 1
ATOM 648 C CA . ILE A 1 82 ? 0.517 -2.240 -20.415 1.00 92.19 82 ILE A CA 1
ATOM 649 C C . ILE A 1 82 ? 0.752 -3.418 -21.366 1.00 92.19 82 ILE A C 1
ATOM 651 O O . ILE A 1 82 ? -0.137 -4.239 -21.581 1.00 92.19 82 ILE A O 1
ATOM 655 N N . ASN A 1 83 ? 1.988 -3.544 -21.854 1.00 92.00 83 ASN A N 1
ATOM 656 C CA . ASN A 1 83 ? 2.417 -4.609 -22.751 1.00 92.00 83 ASN A CA 1
ATOM 657 C C . ASN A 1 83 ? 3.502 -5.454 -22.079 1.00 92.00 83 ASN A C 1
ATOM 659 O O . ASN A 1 83 ? 4.222 -4.988 -21.192 1.00 92.00 83 ASN A O 1
ATOM 663 N N . LYS A 1 84 ? 3.635 -6.709 -22.519 1.00 91.31 84 LYS A N 1
ATOM 664 C CA . LYS A 1 84 ? 4.751 -7.558 -22.100 1.00 91.31 84 LYS A CA 1
ATOM 665 C C . LYS A 1 84 ? 6.053 -6.997 -22.699 1.00 91.31 84 LYS A C 1
ATOM 667 O O . LYS A 1 84 ? 6.080 -6.810 -23.914 1.00 91.31 84 LYS A O 1
ATOM 672 N N . PRO A 1 85 ? 7.104 -6.764 -21.891 1.00 92.25 85 PRO A N 1
ATOM 673 C CA . PRO A 1 85 ? 8.383 -6.303 -22.411 1.00 92.25 85 PRO A CA 1
ATOM 674 C C . PRO A 1 85 ? 9.043 -7.387 -23.267 1.00 92.25 85 PRO A C 1
ATOM 676 O O . PRO A 1 85 ? 8.923 -8.581 -22.964 1.00 92.25 85 PRO A O 1
ATOM 679 N N . ASN A 1 86 ? 9.750 -6.968 -24.312 1.00 95.69 86 ASN A N 1
ATOM 680 C CA . ASN A 1 86 ? 10.664 -7.834 -25.050 1.00 95.69 86 ASN A CA 1
ATOM 681 C C . ASN A 1 86 ? 11.936 -8.122 -24.223 1.00 95.69 86 ASN A C 1
ATOM 683 O O . ASN A 1 86 ? 12.126 -7.585 -23.129 1.00 95.69 86 ASN A O 1
ATOM 687 N N . ASP A 1 87 ? 12.810 -8.991 -24.730 1.00 96.50 87 ASP A N 1
ATOM 688 C CA . ASP A 1 87 ? 13.986 -9.447 -23.979 1.00 96.50 87 ASP A CA 1
ATOM 689 C C . ASP A 1 87 ? 14.983 -8.316 -23.671 1.00 96.50 87 ASP A C 1
ATOM 691 O O . ASP A 1 87 ? 15.590 -8.296 -22.595 1.00 96.50 87 ASP A O 1
ATOM 695 N N . GLU A 1 88 ? 15.124 -7.342 -24.572 1.00 97.00 88 GLU A N 1
ATOM 696 C CA . GLU A 1 88 ? 15.988 -6.177 -24.371 1.00 97.00 88 GLU A CA 1
ATOM 697 C C . GLU A 1 88 ? 15.411 -5.232 -23.309 1.00 97.00 88 GLU A C 1
ATOM 699 O O . GLU A 1 88 ? 16.110 -4.843 -22.370 1.00 97.00 88 GLU A O 1
ATOM 704 N N . GLU A 1 89 ? 14.112 -4.939 -23.376 1.00 94.94 89 GLU A N 1
ATOM 705 C CA . GLU A 1 89 ? 13.400 -4.146 -22.370 1.00 94.94 89 GLU A CA 1
ATOM 706 C C . GLU A 1 89 ? 13.447 -4.815 -20.993 1.00 94.94 89 GLU A C 1
ATOM 708 O O . GLU A 1 89 ? 13.688 -4.155 -19.979 1.00 94.94 89 GLU A O 1
ATOM 713 N N . LEU A 1 90 ? 13.271 -6.139 -20.936 1.00 93.00 90 LEU A N 1
ATOM 714 C CA . LEU A 1 90 ? 13.370 -6.897 -19.694 1.00 93.00 90 LEU A CA 1
ATOM 715 C C . LEU A 1 90 ? 14.781 -6.806 -19.104 1.00 93.00 90 LEU A C 1
ATOM 717 O O . LEU A 1 90 ? 14.926 -6.598 -17.895 1.00 93.00 90 LEU A O 1
ATOM 721 N N . ARG A 1 91 ? 15.820 -6.915 -19.940 1.00 94.88 91 ARG A N 1
ATOM 722 C CA . ARG A 1 91 ? 17.215 -6.746 -19.516 1.00 94.88 91 ARG A CA 1
ATOM 723 C C . ARG A 1 91 ? 17.461 -5.343 -18.957 1.00 94.88 91 ARG A C 1
ATOM 725 O O . ARG A 1 91 ? 18.053 -5.215 -17.885 1.00 94.88 91 ARG A O 1
ATOM 732 N N . LEU A 1 92 ? 16.971 -4.302 -19.629 1.00 94.62 92 LEU A N 1
ATOM 733 C CA . LEU A 1 92 ? 17.081 -2.917 -19.159 1.00 94.62 92 LEU A CA 1
ATOM 734 C C . LEU A 1 92 ? 16.357 -2.710 -17.822 1.00 94.62 92 LEU A C 1
ATOM 736 O O . LEU A 1 92 ? 16.941 -2.165 -16.884 1.00 94.62 92 LEU A O 1
ATOM 740 N N . LEU A 1 93 ? 15.126 -3.211 -17.686 1.00 93.19 93 LEU A N 1
ATOM 741 C CA . LEU A 1 93 ? 14.369 -3.147 -16.434 1.00 93.19 93 LEU A CA 1
ATOM 742 C C . LEU A 1 93 ? 15.109 -3.839 -15.284 1.00 93.19 93 LEU A C 1
ATOM 744 O O . LEU A 1 93 ? 15.114 -3.323 -14.168 1.00 93.19 93 LEU A O 1
ATOM 748 N N . GLN A 1 94 ? 15.766 -4.975 -15.533 1.00 93.00 94 GLN A N 1
ATOM 749 C CA . GLN A 1 94 ? 16.558 -5.670 -14.516 1.00 93.00 94 GLN A CA 1
ATOM 750 C C . GLN A 1 94 ? 17.780 -4.861 -14.053 1.00 93.00 94 GLN A C 1
ATOM 752 O O . GLN A 1 94 ? 18.065 -4.851 -12.852 1.00 93.00 94 GLN A O 1
ATOM 757 N N . ILE A 1 95 ? 18.467 -4.169 -14.969 1.00 94.69 95 ILE A N 1
ATOM 758 C CA . ILE A 1 95 ? 19.606 -3.291 -14.646 1.00 94.69 95 ILE A CA 1
ATOM 759 C C . ILE A 1 95 ? 19.132 -2.099 -13.808 1.00 94.69 95 ILE A C 1
ATOM 761 O O . ILE A 1 95 ? 19.673 -1.842 -12.729 1.00 94.69 95 ILE A O 1
ATOM 765 N N . LEU A 1 96 ? 18.080 -1.408 -14.260 1.00 93.94 96 LEU A N 1
ATOM 766 C CA . LEU A 1 96 ? 17.505 -0.266 -13.545 1.00 93.94 96 LEU A CA 1
ATOM 767 C C . LEU A 1 96 ? 17.022 -0.675 -12.151 1.00 93.94 96 LEU A C 1
ATOM 769 O O . LEU A 1 96 ? 17.322 0.002 -11.169 1.00 93.94 96 LEU A O 1
ATOM 773 N N . ARG A 1 97 ? 16.338 -1.819 -12.045 1.00 94.12 97 ARG A N 1
ATOM 774 C CA . ARG A 1 97 ? 15.881 -2.398 -10.778 1.00 94.12 97 ARG A CA 1
ATOM 775 C C . ARG A 1 97 ? 17.016 -2.514 -9.759 1.00 94.12 97 ARG A C 1
ATOM 777 O O . ARG A 1 97 ? 16.832 -2.111 -8.615 1.00 94.12 97 ARG A O 1
ATOM 784 N N . ALA A 1 98 ? 18.164 -3.064 -10.158 1.00 92.06 98 ALA A N 1
ATOM 785 C CA . ALA A 1 98 ? 19.302 -3.240 -9.257 1.00 92.06 98 ALA A CA 1
ATOM 786 C C . ALA A 1 98 ? 19.869 -1.888 -8.796 1.00 92.06 98 ALA A C 1
ATOM 788 O O . ALA A 1 98 ? 20.011 -1.658 -7.595 1.00 92.06 98 ALA A O 1
ATOM 789 N N . GLY A 1 99 ? 20.103 -0.967 -9.737 1.00 94.94 99 GLY A N 1
ATOM 790 C CA . GLY A 1 99 ? 20.664 0.349 -9.426 1.00 94.94 99 GLY A CA 1
ATOM 791 C C . GLY A 1 99 ? 19.748 1.218 -8.557 1.00 94.94 99 GLY A C 1
ATOM 792 O O . GLY A 1 99 ? 20.220 1.904 -7.652 1.00 94.94 99 GLY A O 1
ATOM 793 N N . TYR A 1 100 ? 18.433 1.194 -8.791 1.00 93.56 100 TYR A N 1
ATOM 794 C CA . TYR A 1 100 ? 17.485 1.958 -7.972 1.00 93.56 100 TYR A CA 1
ATOM 795 C C . TYR A 1 100 ? 17.249 1.338 -6.601 1.00 93.56 100 TYR A C 1
ATOM 797 O O . TYR A 1 100 ? 17.108 2.088 -5.637 1.00 93.56 100 TYR A O 1
ATOM 805 N N . LEU A 1 101 ? 17.243 0.006 -6.488 1.00 93.69 101 LEU A N 1
ATOM 806 C CA . LEU A 1 101 ? 17.130 -0.642 -5.185 1.00 93.69 101 LEU A CA 1
ATOM 807 C C . LEU A 1 101 ? 18.306 -0.251 -4.285 1.00 93.69 101 LEU A C 1
ATOM 809 O O . LEU A 1 101 ? 18.092 0.147 -3.146 1.00 93.69 101 LEU A O 1
ATOM 813 N N . GLU A 1 102 ? 19.532 -0.292 -4.807 1.00 93.56 102 GLU A N 1
ATOM 814 C CA . GLU A 1 102 ? 20.717 0.118 -4.052 1.00 93.56 102 GLU A CA 1
ATOM 815 C C . GLU A 1 102 ? 20.614 1.573 -3.570 1.00 93.56 102 GLU A C 1
ATOM 817 O O . GLU A 1 102 ? 20.826 1.857 -2.390 1.00 93.56 102 GLU A O 1
ATOM 822 N N . LYS A 1 103 ? 20.235 2.496 -4.463 1.00 93.81 103 LYS A N 1
ATOM 823 C CA . LYS A 1 103 ? 20.040 3.912 -4.113 1.00 93.81 103 LYS A CA 1
ATOM 824 C C . LYS A 1 103 ? 18.976 4.087 -3.031 1.00 93.81 103 LYS A C 1
ATOM 826 O O . LYS A 1 103 ? 19.206 4.806 -2.063 1.00 93.81 103 LYS A O 1
ATOM 831 N N . LEU A 1 104 ? 17.837 3.413 -3.178 1.00 92.62 104 LEU A N 1
ATOM 832 C CA . LEU A 1 104 ? 16.732 3.490 -2.227 1.00 92.62 104 LEU A CA 1
ATOM 833 C C . LEU A 1 104 ? 17.149 2.971 -0.848 1.00 92.62 104 LEU A C 1
ATOM 835 O O . LEU A 1 104 ? 16.875 3.624 0.156 1.00 92.62 104 LEU A O 1
ATOM 839 N N . MET A 1 105 ? 17.886 1.859 -0.801 1.00 93.31 105 MET A N 1
ATOM 840 C CA . MET A 1 105 ? 18.364 1.288 0.456 1.00 93.31 105 MET A CA 1
ATOM 841 C C . MET A 1 105 ? 19.368 2.179 1.193 1.00 93.31 105 MET A C 1
ATOM 843 O O . MET A 1 105 ? 19.419 2.132 2.420 1.00 93.31 105 MET A O 1
ATOM 847 N N . ARG A 1 106 ? 20.140 3.007 0.478 1.00 93.81 106 ARG A N 1
ATOM 848 C CA . ARG A 1 106 ? 21.061 3.975 1.096 1.00 93.81 106 ARG A CA 1
ATOM 849 C C . ARG A 1 106 ? 20.347 5.185 1.700 1.00 93.81 106 ARG A C 1
ATOM 851 O O . ARG A 1 106 ? 20.850 5.751 2.662 1.00 93.81 106 ARG A O 1
ATOM 858 N N . VAL A 1 107 ? 19.216 5.599 1.125 1.00 93.62 107 VAL A N 1
ATOM 859 C CA . VAL A 1 107 ? 18.548 6.862 1.489 1.00 93.62 107 VAL A CA 1
ATOM 860 C C . VAL A 1 107 ? 17.371 6.646 2.438 1.00 93.62 107 VAL A C 1
ATOM 862 O O . VAL A 1 107 ? 17.209 7.400 3.391 1.00 93.62 107 VAL A O 1
ATOM 865 N N . ALA A 1 108 ? 16.541 5.634 2.187 1.00 91.69 108 ALA A N 1
ATOM 866 C CA . ALA A 1 108 ? 15.299 5.410 2.923 1.00 91.69 108 ALA A CA 1
ATOM 867 C C . ALA A 1 108 ? 14.995 3.905 3.053 1.00 91.69 108 ALA A C 1
ATOM 869 O O . ALA A 1 108 ? 14.045 3.408 2.452 1.00 91.69 108 ALA A O 1
ATOM 870 N N . PRO A 1 109 ? 15.787 3.148 3.836 1.00 93.94 109 PRO A N 1
ATOM 871 C CA . PRO A 1 109 ? 15.587 1.707 4.015 1.00 93.94 109 PRO A CA 1
ATOM 872 C C . PRO A 1 109 ? 14.281 1.355 4.750 1.00 93.94 109 PRO A C 1
ATOM 874 O O . PRO A 1 109 ? 13.813 0.214 4.682 1.00 93.94 109 PRO A O 1
ATOM 877 N N . VAL A 1 110 ? 13.711 2.323 5.471 1.00 96.69 110 VAL A N 1
ATOM 878 C CA . VAL A 1 110 ? 12.503 2.189 6.286 1.00 96.69 110 VAL A CA 1
ATOM 879 C C . VAL A 1 110 ? 11.530 3.306 5.922 1.00 96.69 110 VAL A C 1
ATOM 881 O O . VAL A 1 110 ? 11.919 4.461 5.761 1.00 96.69 110 VAL A O 1
ATOM 884 N N . MET A 1 111 ? 10.258 2.947 5.799 1.00 95.25 111 MET A N 1
ATOM 885 C CA . MET A 1 111 ? 9.142 3.826 5.500 1.00 95.25 111 MET A CA 1
ATOM 886 C C . MET A 1 111 ? 8.250 3.946 6.737 1.00 95.25 111 MET A C 1
ATOM 888 O O . MET A 1 111 ? 7.733 2.947 7.239 1.00 95.25 111 MET A O 1
ATOM 892 N N . THR A 1 112 ? 8.059 5.181 7.197 1.00 95.62 112 THR A N 1
ATOM 893 C CA . THR A 1 112 ? 7.099 5.523 8.253 1.00 95.62 112 THR A CA 1
ATOM 894 C C . THR A 1 112 ? 5.739 5.791 7.613 1.00 95.62 112 THR 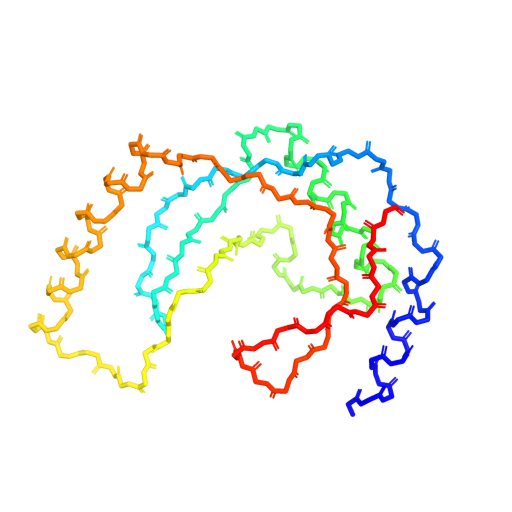A C 1
ATOM 896 O O . THR A 1 112 ? 5.626 6.680 6.771 1.00 95.62 112 THR A O 1
ATOM 899 N N . LEU A 1 113 ? 4.710 5.045 8.011 1.00 93.44 113 LEU A N 1
ATOM 900 C CA . LEU A 1 113 ? 3.332 5.232 7.557 1.00 93.44 113 LEU A CA 1
ATOM 901 C C . LEU A 1 113 ? 2.465 5.750 8.706 1.00 93.44 113 LEU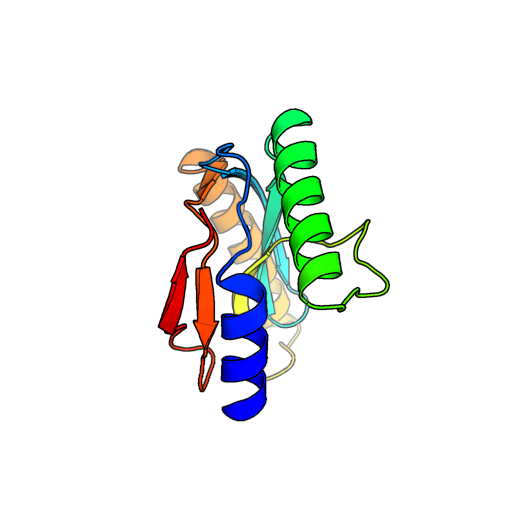 A C 1
ATOM 903 O O . LEU A 1 113 ? 2.529 5.246 9.829 1.00 93.44 113 LEU A O 1
ATOM 907 N N . GLY A 1 114 ? 1.649 6.763 8.418 1.00 91.44 114 GLY A N 1
ATOM 908 C CA . GLY A 1 114 ? 0.680 7.305 9.366 1.00 91.44 114 GLY A CA 1
ATOM 909 C C . GLY A 1 114 ? -0.515 6.378 9.601 1.00 91.44 114 GLY A C 1
ATOM 910 O O . GLY A 1 114 ? -0.493 5.191 9.270 1.00 91.44 114 GLY A O 1
ATOM 911 N N . ALA A 1 115 ? -1.576 6.948 10.171 1.00 89.62 115 ALA A N 1
ATOM 912 C CA . ALA A 1 115 ? -2.849 6.253 10.328 1.00 89.62 115 ALA A CA 1
ATOM 913 C C . ALA A 1 115 ? -3.374 5.768 8.966 1.00 89.62 115 ALA A C 1
ATOM 915 O O . ALA A 1 115 ? -3.359 6.552 8.015 1.00 89.62 115 ALA A O 1
ATOM 916 N N . PRO A 1 116 ? -3.851 4.518 8.856 1.00 92.38 116 PRO A N 1
ATOM 917 C CA . PRO A 1 116 ? -4.565 4.072 7.673 1.00 92.38 116 PRO A CA 1
ATOM 918 C C . PRO A 1 116 ? -5.814 4.922 7.440 1.00 92.38 116 PRO A C 1
ATOM 920 O O . PRO A 1 116 ? -6.508 5.313 8.378 1.00 92.38 116 PRO A O 1
ATOM 923 N N . GLU A 1 117 ? -6.135 5.147 6.175 1.00 93.94 117 GLU A N 1
ATOM 924 C CA . GLU A 1 117 ? -7.331 5.870 5.764 1.00 93.94 117 GLU A CA 1
ATOM 925 C C . GLU A 1 117 ? -8.202 4.953 4.907 1.00 93.94 117 GLU A C 1
ATOM 927 O O . GLU A 1 117 ? -7.709 4.196 4.065 1.00 93.94 117 GLU A O 1
ATOM 932 N N . PHE A 1 118 ? -9.513 5.008 5.128 1.00 95.31 118 PHE A N 1
ATOM 933 C CA . PHE A 1 118 ? -10.474 4.462 4.185 1.00 95.31 118 PHE A CA 1
ATOM 934 C C . PHE A 1 118 ? -10.673 5.479 3.064 1.00 95.31 118 PHE A C 1
ATOM 936 O O . PHE A 1 118 ? -11.122 6.600 3.311 1.00 95.31 118 PHE A O 1
ATOM 943 N N . CYS A 1 119 ? -10.336 5.081 1.839 1.00 96.62 119 CYS A N 1
ATOM 944 C CA . CYS A 1 119 ? -10.350 5.950 0.669 1.00 96.62 119 CYS A CA 1
ATOM 945 C C . CYS A 1 119 ? -11.240 5.382 -0.433 1.00 96.62 119 CYS A C 1
ATOM 947 O O . CYS A 1 119 ? -11.320 4.166 -0.615 1.00 96.62 119 CYS A O 1
ATOM 949 N N . THR A 1 120 ? -11.812 6.273 -1.236 1.00 96.69 120 THR A N 1
ATOM 950 C CA . THR A 1 120 ? -12.384 5.934 -2.543 1.00 96.69 120 THR A CA 1
ATOM 951 C C . THR A 1 120 ? -11.457 6.395 -3.655 1.00 96.69 120 THR A C 1
ATOM 953 O O . THR A 1 120 ? -10.624 7.287 -3.477 1.00 96.69 120 THR A O 1
ATOM 956 N N . PHE A 1 121 ? -11.571 5.769 -4.819 1.00 96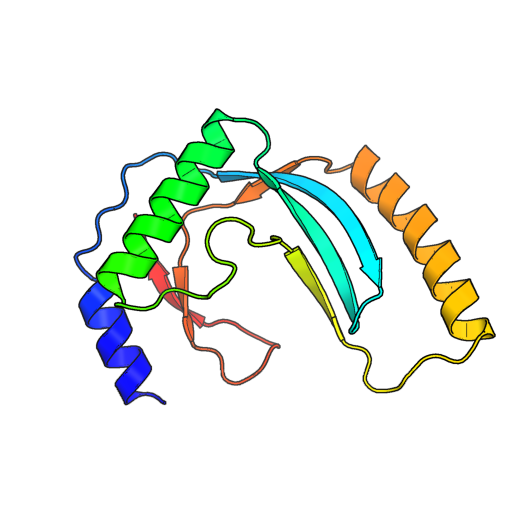.06 121 PHE A N 1
ATOM 957 C CA . PHE A 1 121 ? -10.794 6.136 -5.994 1.00 96.06 121 PHE A CA 1
ATOM 958 C C . PHE A 1 121 ? -11.589 5.800 -7.255 1.00 96.06 121 PHE A C 1
ATOM 960 O O . PHE A 1 121 ? -12.265 4.774 -7.320 1.00 96.06 121 PHE A O 1
ATOM 967 N N . ARG A 1 122 ? -11.522 6.680 -8.258 1.00 96.00 122 ARG A N 1
ATOM 968 C CA . ARG A 1 122 ? -12.114 6.438 -9.585 1.00 96.00 122 ARG A CA 1
ATOM 969 C C . ARG A 1 122 ? -11.162 5.647 -10.478 1.00 96.00 122 ARG A C 1
ATOM 971 O O . ARG A 1 122 ? -11.584 4.804 -11.262 1.00 96.00 122 ARG A O 1
ATOM 978 N N . ASP A 1 123 ? -9.880 5.949 -10.348 1.00 94.75 123 ASP A N 1
ATOM 979 C CA . ASP A 1 123 ? -8.765 5.354 -11.065 1.00 94.75 123 ASP A CA 1
ATOM 980 C C . ASP A 1 123 ? -7.517 5.410 -10.166 1.00 94.75 123 ASP A C 1
ATOM 982 O O . ASP A 1 123 ? -7.579 5.848 -9.017 1.00 94.75 123 ASP A O 1
ATOM 986 N N . MET A 1 124 ? -6.376 4.939 -10.665 1.00 93.38 124 MET A N 1
ATOM 987 C CA . MET A 1 124 ? -5.152 4.840 -9.865 1.00 93.38 124 MET A CA 1
ATOM 988 C C . MET A 1 124 ? -4.378 6.161 -9.718 1.00 93.38 124 MET A C 1
ATOM 990 O O . MET A 1 124 ? -3.303 6.148 -9.121 1.00 93.38 124 MET A O 1
ATOM 994 N N . SER A 1 125 ? -4.886 7.285 -10.241 1.00 94.69 125 SER A N 1
ATOM 995 C CA . SER A 1 125 ? -4.211 8.589 -10.146 1.00 94.69 125 SER A CA 1
ATOM 996 C C . SER A 1 125 ? -4.388 9.261 -8.786 1.00 94.69 125 SER A C 1
ATOM 998 O O . SER A 1 125 ? -3.521 10.029 -8.367 1.00 94.69 125 SER A O 1
ATOM 1000 N N . ARG A 1 126 ? -5.494 8.982 -8.080 1.00 96.00 126 ARG A N 1
ATOM 1001 C CA . ARG A 1 126 ? -5.795 9.600 -6.785 1.00 96.00 126 ARG A CA 1
ATOM 1002 C C . ARG A 1 126 ? -6.693 8.731 -5.912 1.00 96.00 126 ARG A C 1
ATOM 1004 O O . ARG A 1 126 ? -7.750 8.277 -6.341 1.00 96.00 126 ARG A O 1
ATOM 1011 N N . TYR A 1 127 ? -6.309 8.629 -4.643 1.00 96.88 127 TYR A N 1
ATOM 1012 C CA . TYR A 1 127 ? -7.114 8.058 -3.567 1.00 96.88 127 TYR A CA 1
ATOM 1013 C C . TYR A 1 127 ? -7.616 9.206 -2.684 1.00 96.88 127 TYR A C 1
ATOM 1015 O O . TYR A 1 127 ? -6.811 9.983 -2.173 1.00 96.88 127 TYR A O 1
ATOM 1023 N N . THR A 1 128 ? -8.933 9.356 -2.547 1.00 96.81 128 THR A N 1
ATOM 1024 C CA . THR A 1 128 ? -9.566 10.420 -1.753 1.00 96.81 128 THR A CA 1
ATOM 1025 C C . THR A 1 128 ? -9.948 9.868 -0.380 1.00 96.81 128 THR A C 1
ATOM 1027 O O . THR A 1 128 ? -10.792 8.969 -0.325 1.00 96.81 128 THR A O 1
ATOM 1030 N N . PRO A 1 129 ? -9.366 10.382 0.719 1.00 95.75 129 PRO A N 1
ATOM 1031 C CA . PRO A 1 129 ? -9.713 9.939 2.065 1.00 95.75 129 PRO A CA 1
ATOM 1032 C C . PRO A 1 129 ? -11.166 10.269 2.417 1.00 95.75 129 PRO A C 1
ATOM 1034 O O . PRO A 1 129 ? -11.632 11.379 2.166 1.00 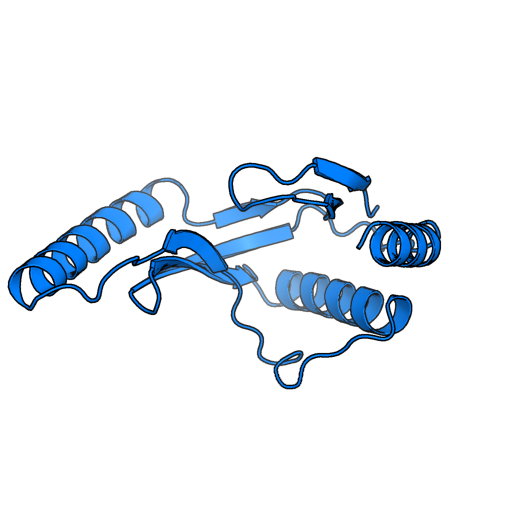95.75 129 PRO A O 1
ATOM 1037 N N . LEU A 1 130 ? -11.869 9.309 3.020 1.00 94.69 130 LEU A N 1
ATOM 1038 C CA . LEU A 1 130 ? -13.210 9.486 3.590 1.00 94.69 130 LEU A CA 1
ATOM 1039 C C . LEU A 1 130 ? -13.204 9.414 5.117 1.00 94.69 130 LEU A C 1
ATOM 1041 O O . LEU A 1 130 ? -13.977 10.108 5.772 1.00 94.69 130 LEU A O 1
ATOM 1045 N N . LEU A 1 131 ? -12.356 8.553 5.683 1.00 93.44 131 LEU A N 1
ATOM 1046 C CA . LEU A 1 131 ? -12.249 8.348 7.122 1.00 93.44 131 LEU A CA 1
ATOM 1047 C C . LEU A 1 131 ? -10.812 7.987 7.489 1.00 93.44 131 LEU A C 1
ATOM 1049 O O . LEU A 1 131 ? -10.228 7.076 6.903 1.00 93.44 131 LEU A O 1
ATOM 1053 N N . ARG A 1 132 ? -10.275 8.660 8.503 1.00 91.19 132 ARG A N 1
ATOM 1054 C CA . ARG A 1 132 ? -9.004 8.299 9.129 1.00 91.19 132 ARG A CA 1
ATOM 1055 C C . ARG A 1 132 ? -9.260 7.288 10.243 1.00 91.19 132 ARG A C 1
ATOM 1057 O O . ARG A 1 132 ? -10.163 7.491 11.051 1.00 91.19 132 ARG A O 1
ATOM 1064 N N . LEU A 1 133 ? -8.507 6.192 10.256 1.00 88.38 133 LEU A N 1
ATOM 1065 C CA . LEU A 1 133 ? -8.679 5.107 11.218 1.00 88.38 133 LEU A CA 1
ATOM 1066 C C . LEU A 1 133 ? -7.680 5.293 12.367 1.00 88.38 133 LEU A C 1
ATOM 1068 O O . LEU A 1 133 ? -6.509 4.927 12.240 1.00 88.38 133 LEU A O 1
ATOM 1072 N N . GLU A 1 134 ? -8.157 5.884 13.463 1.00 77.38 134 GLU A N 1
ATOM 1073 C CA . GLU A 1 134 ? -7.406 6.151 14.701 1.00 77.38 134 GLU A CA 1
ATOM 1074 C C . GLU A 1 134 ? -8.076 5.540 15.935 1.00 77.38 134 GLU A C 1
ATOM 1076 O O . GLU A 1 134 ? -9.324 5.375 15.959 1.00 77.38 134 GLU A O 1
#